Protein AF-A0A4U9HXI6-F1 (afdb_monomer)

Sequence (83 aa):
MEDCRLRGGDPFDEVQLPDAVITLKQGVGRLIRDVDDRGVLVICDNRLVMRPYGATFIASLPPAPRTRDIDRAVRFLAASEAE

InterPro domains:
  IPR006555 ATP-dependent helicase, C-terminal [PF13307] (6-63)
  IPR027417 P-loop containing nucleoside triphosphate hydrolase [G3DSA:3.40.50.300] (1-78)

Secondary structure (DSSP, 8-state):
-HHHHHTT--HIIIIIHHHHHHHHHHHHHTT--STT---------THHHHSTTHHHHHHHSPS----S-HHHHHHHHHTTS--

Mean predicted aligned error: 5.17 Å

Solvent-accessible surface area (backbone atoms only — not comparable to full-atom values): 5331 Å² total; per-residue (Å²): 94,68,68,38,46,78,73,72,49,58,36,55,72,75,42,52,46,55,54,52,44,53,53,50,50,56,55,49,51,72,58,51,80,54,95,86,50,74,82,83,88,83,77,97,52,68,55,52,75,77,36,82,68,18,56,58,50,59,70,67,47,78,96,66,94,83,77,91,56,64,66,61,54,51,54,54,61,56,65,69,78,78,119

Structure (mmCIF, N/CA/C/O backbone):
data_AF-A0A4U9HXI6-F1
#
_entry.id   AF-A0A4U9HXI6-F1
#
loop_
_atom_site.group_PDB
_atom_site.id
_atom_site.type_symbol
_atom_site.label_atom_id
_atom_site.label_alt_id
_atom_site.label_comp_id
_atom_site.label_asym_id
_atom_site.label_entity_id
_atom_site.label_seq_id
_atom_site.pdbx_PDB_ins_code
_atom_site.Cartn_x
_atom_site.Cartn_y
_atom_site.Cartn_z
_atom_site.occupancy
_atom_site.B_iso_or_equiv
_atom_site.auth_seq_id
_atom_site.auth_comp_id
_atom_site.auth_asym_id
_atom_site.auth_atom_id
_atom_site.pdbx_PDB_model_num
ATOM 1 N N . MET A 1 1 ? -7.625 0.432 23.044 1.00 77.81 1 MET A N 1
ATOM 2 C CA . MET A 1 1 ? -8.845 -0.265 22.569 1.00 77.81 1 MET A CA 1
ATOM 3 C C . MET A 1 1 ? -9.979 -0.194 23.581 1.00 77.81 1 MET A C 1
ATOM 5 O O . MET A 1 1 ? -11.050 0.256 23.207 1.00 77.81 1 MET A O 1
ATOM 9 N N . GLU A 1 2 ? -9.768 -0.614 24.831 1.00 81.25 2 GLU A N 1
ATOM 10 C CA . GLU A 1 2 ? -10.811 -0.580 25.873 1.00 81.25 2 GLU A CA 1
ATOM 11 C C . GLU A 1 2 ? -11.285 0.847 26.187 1.00 81.25 2 GLU A C 1
ATOM 13 O O . GLU A 1 2 ? -12.485 1.092 26.201 1.00 81.25 2 GLU A O 1
ATOM 18 N N . ASP A 1 3 ? -10.360 1.810 26.260 1.00 86.69 3 ASP A N 1
ATOM 19 C CA . ASP A 1 3 ? -10.682 3.241 26.406 1.00 86.69 3 ASP A CA 1
ATOM 20 C C . ASP A 1 3 ? -11.565 3.791 25.266 1.00 86.69 3 ASP A C 1
ATOM 22 O O . ASP A 1 3 ? -12.554 4.472 25.512 1.00 86.69 3 ASP A O 1
ATOM 26 N N . CYS A 1 4 ? -11.275 3.426 24.011 1.00 84.88 4 CYS A N 1
ATOM 27 C CA . CYS A 1 4 ? -12.081 3.832 22.851 1.00 84.88 4 CYS A CA 1
ATOM 28 C C . CYS A 1 4 ? -13.514 3.273 22.937 1.00 84.88 4 CYS A C 1
ATOM 30 O O . CYS A 1 4 ? -14.473 4.017 22.739 1.00 84.88 4 CYS A O 1
ATOM 32 N N . ARG A 1 5 ? -13.680 2.004 23.350 1.00 83.38 5 ARG A N 1
ATOM 33 C CA . ARG A 1 5 ? -15.020 1.428 23.581 1.00 83.38 5 ARG A CA 1
ATOM 34 C C . ARG A 1 5 ? -15.765 2.140 24.703 1.00 83.38 5 ARG A C 1
ATOM 36 O O . ARG A 1 5 ? -16.950 2.410 24.558 1.00 83.38 5 ARG A O 1
ATOM 43 N N . LEU A 1 6 ? -15.082 2.450 25.808 1.00 86.62 6 LEU A N 1
ATOM 44 C CA . LEU A 1 6 ? -15.672 3.171 26.944 1.00 86.62 6 LEU A CA 1
ATOM 45 C C . LEU A 1 6 ? -16.150 4.576 26.553 1.00 86.62 6 LEU A C 1
ATOM 47 O O . LEU A 1 6 ? -17.097 5.090 27.141 1.00 86.62 6 LEU A O 1
ATOM 51 N N . ARG A 1 7 ? -15.535 5.175 25.528 1.00 89.50 7 ARG A N 1
ATOM 52 C CA . ARG A 1 7 ? -15.915 6.472 24.951 1.00 89.50 7 ARG A CA 1
ATOM 53 C C . ARG A 1 7 ? -16.948 6.364 23.818 1.00 89.50 7 ARG A C 1
ATOM 55 O O . ARG A 1 7 ? -17.296 7.386 23.235 1.00 89.50 7 ARG A O 1
ATOM 62 N N . GLY A 1 8 ? -17.455 5.160 23.535 1.00 89.12 8 GLY A N 1
ATOM 63 C CA . GLY A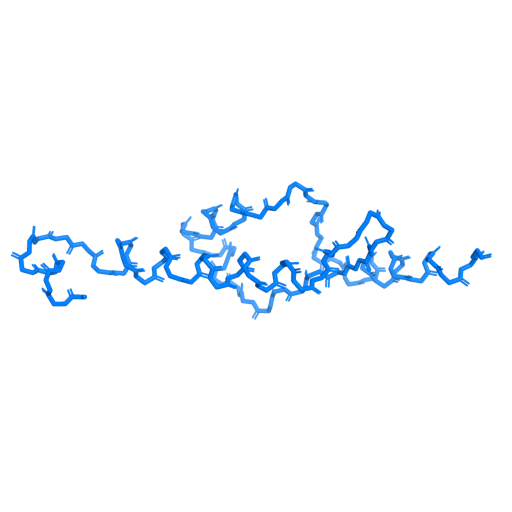 1 8 ? -18.477 4.899 22.515 1.00 89.12 8 GLY A CA 1
ATOM 64 C C . GLY A 1 8 ? -17.965 4.850 21.072 1.00 89.12 8 GLY A C 1
ATOM 65 O O . GLY A 1 8 ? -18.783 4.862 20.156 1.00 89.12 8 GLY A O 1
ATOM 66 N N . GLY A 1 9 ? -16.646 4.813 20.869 1.00 89.31 9 GLY A N 1
ATOM 67 C CA . GLY A 1 9 ? -16.018 4.745 19.549 1.00 89.31 9 GLY A CA 1
ATOM 68 C C . GLY A 1 9 ? -15.881 3.321 19.005 1.00 89.31 9 GLY A C 1
ATOM 69 O O . GLY A 1 9 ? -16.103 2.343 19.729 1.00 89.31 9 GLY A O 1
ATOM 70 N N . ASP A 1 10 ? -15.473 3.204 17.736 1.00 91.19 10 ASP A N 1
ATOM 71 C CA . ASP A 1 10 ? -15.095 1.923 17.121 1.00 91.19 10 ASP A CA 1
ATOM 72 C C . ASP A 1 10 ? -13.567 1.731 17.187 1.00 91.19 10 ASP A C 1
ATOM 74 O O . ASP A 1 10 ? -12.826 2.346 16.417 1.00 91.19 10 ASP A O 1
ATOM 78 N N . PRO A 1 11 ? -13.048 0.840 18.055 1.00 90.69 11 PRO A N 1
ATOM 79 C CA . PRO A 1 11 ? -11.609 0.629 18.190 1.00 90.69 11 PRO A CA 1
ATOM 80 C C . PRO A 1 11 ? -10.937 0.082 16.933 1.00 90.69 11 PRO A C 1
ATOM 82 O O . PRO A 1 11 ? -9.713 0.174 16.824 1.00 90.69 11 PRO A O 1
ATOM 85 N N . PHE A 1 12 ? -11.691 -0.555 16.033 1.00 90.00 12 PHE A N 1
ATOM 86 C CA . PHE A 1 12 ? -11.135 -1.025 14.773 1.00 90.00 12 PHE A CA 1
ATOM 87 C C . PHE A 1 12 ? -10.745 0.172 13.903 1.00 90.00 12 PHE A C 1
ATOM 89 O O . PHE A 1 12 ? -9.576 0.307 13.542 1.00 90.00 12 PHE A O 1
ATOM 96 N N . ASP A 1 13 ? -11.693 1.068 13.639 1.00 87.75 13 ASP A N 1
ATOM 97 C CA . ASP A 1 13 ? -11.478 2.228 12.774 1.00 87.75 13 ASP A CA 1
ATOM 98 C C . ASP A 1 13 ? -10.628 3.316 13.446 1.00 87.75 13 ASP A C 1
ATOM 100 O O . ASP A 1 13 ? -9.807 3.951 12.785 1.00 87.75 13 ASP A O 1
ATOM 104 N N . GLU A 1 14 ? -10.770 3.515 14.759 1.00 89.50 14 GLU A N 1
ATOM 105 C CA . GLU A 1 14 ? -10.098 4.605 15.480 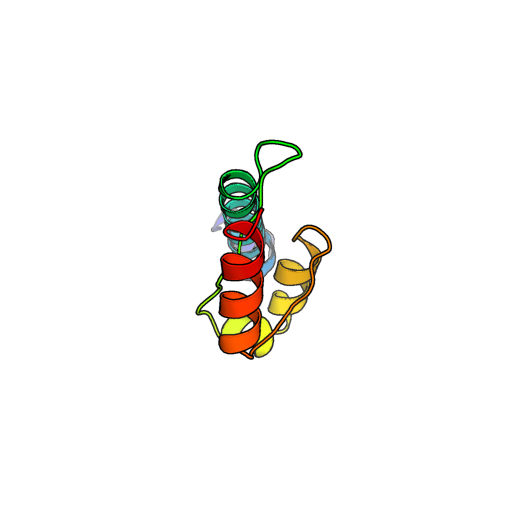1.00 89.50 14 GLU A CA 1
ATOM 106 C C . GLU A 1 14 ? -8.697 4.252 15.993 1.00 89.50 14 GLU A C 1
ATOM 108 O O . GLU A 1 14 ? -7.920 5.152 16.309 1.00 89.50 14 GLU A O 1
ATOM 113 N N . VAL A 1 15 ? -8.355 2.962 16.099 1.00 90.88 15 VAL A N 1
ATOM 114 C CA . VAL A 1 15 ? -7.055 2.529 16.643 1.00 90.88 15 VAL A CA 1
ATOM 115 C C . VAL A 1 15 ? -6.362 1.539 15.716 1.00 90.88 15 VAL A C 1
ATOM 117 O O . VAL A 1 15 ? -5.285 1.830 15.199 1.00 90.88 15 VAL A O 1
ATOM 120 N N . GLN A 1 16 ? -6.976 0.381 15.456 1.00 91.88 16 GLN A N 1
ATOM 121 C CA . GLN A 1 16 ? -6.300 -0.695 14.718 1.00 91.88 16 GLN A CA 1
ATOM 122 C C . GLN A 1 16 ? -5.974 -0.306 13.274 1.00 91.88 16 GLN A C 1
ATOM 124 O O . GLN A 1 16 ? -4.898 -0.631 12.767 1.00 91.88 16 GLN A O 1
ATOM 129 N N . LEU A 1 17 ? -6.900 0.378 12.604 1.00 92.19 17 LEU A N 1
ATOM 130 C CA . LEU A 1 17 ? -6.724 0.809 11.228 1.0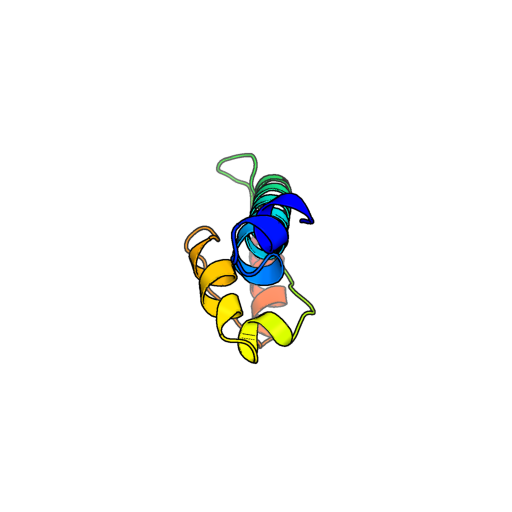0 92.19 17 LEU A CA 1
ATOM 131 C C . LEU A 1 17 ? -5.587 1.847 11.102 1.00 92.19 17 LEU A C 1
ATOM 133 O O . LEU A 1 17 ? -4.684 1.610 10.293 1.00 92.19 17 LEU A O 1
ATOM 137 N N . PRO A 1 18 ? -5.548 2.936 11.900 1.00 92.50 18 PRO A N 1
ATOM 138 C CA . PRO A 1 18 ? -4.402 3.842 11.960 1.00 92.50 18 PRO A CA 1
ATOM 139 C C . PRO A 1 18 ? -3.065 3.143 12.224 1.00 92.50 18 PRO A C 1
ATOM 141 O O . PRO A 1 18 ? -2.101 3.395 11.498 1.00 92.50 18 PRO A O 1
ATOM 144 N N . ASP A 1 19 ? -3.005 2.230 13.197 1.00 95.19 19 ASP A N 1
ATOM 145 C CA . ASP A 1 19 ? -1.774 1.508 13.543 1.00 95.19 19 ASP A CA 1
ATOM 146 C C . ASP A 1 19 ? -1.263 0.661 12.366 1.00 95.19 19 ASP A C 1
ATOM 148 O O . ASP A 1 19 ? -0.066 0.649 12.045 1.00 95.19 19 ASP A O 1
ATOM 152 N N . ALA A 1 20 ? -2.173 -0.013 11.660 1.00 93.88 20 ALA A N 1
ATOM 153 C CA . ALA A 1 20 ? -1.834 -0.802 10.484 1.00 93.88 20 ALA A CA 1
ATOM 154 C C . ALA A 1 20 ? -1.379 0.081 9.306 1.00 93.88 20 ALA A C 1
ATOM 156 O O . ALA A 1 20 ? -0.436 -0.276 8.594 1.00 93.88 20 ALA A O 1
ATOM 157 N N . VAL A 1 21 ? -1.990 1.256 9.121 1.00 93.88 21 VAL A N 1
ATOM 158 C CA . VAL A 1 21 ? -1.567 2.247 8.118 1.00 93.88 21 VAL A CA 1
ATOM 159 C C . VAL A 1 21 ? -0.160 2.772 8.418 1.00 93.88 21 VAL A C 1
ATOM 161 O O . VAL A 1 21 ? 0.674 2.834 7.513 1.00 93.88 21 VAL A O 1
ATOM 164 N N . ILE A 1 22 ? 0.137 3.116 9.675 1.00 94.56 22 ILE A N 1
ATOM 165 C CA . ILE A 1 22 ? 1.480 3.544 10.098 1.00 94.56 22 ILE A CA 1
ATOM 166 C C . ILE A 1 22 ? 2.494 2.440 9.804 1.00 94.56 22 ILE A C 1
ATOM 168 O O . ILE A 1 22 ? 3.527 2.699 9.186 1.00 94.56 22 ILE A O 1
ATOM 172 N N . THR A 1 23 ? 2.177 1.202 10.180 1.00 94.06 23 THR A N 1
ATOM 173 C CA . THR A 1 23 ? 3.034 0.041 9.913 1.00 94.06 23 THR A CA 1
ATOM 174 C C . THR A 1 23 ? 3.322 -0.119 8.417 1.00 94.06 23 THR A C 1
ATOM 176 O O . THR A 1 23 ? 4.478 -0.307 8.033 1.00 94.06 23 THR A O 1
ATOM 179 N N . LEU A 1 24 ? 2.308 0.024 7.554 1.00 92.50 24 LEU A N 1
ATOM 180 C CA . LEU A 1 24 ? 2.494 -0.049 6.103 1.00 92.50 24 LEU A CA 1
ATOM 181 C C . LEU A 1 24 ? 3.421 1.062 5.593 1.00 92.50 24 LEU A C 1
ATOM 183 O O . LEU A 1 24 ? 4.344 0.775 4.832 1.00 92.50 24 LEU A O 1
ATOM 187 N N . LYS A 1 25 ? 3.228 2.309 6.039 1.00 92.06 25 LYS A N 1
ATOM 188 C CA . LYS A 1 25 ? 4.102 3.436 5.668 1.00 92.06 25 LYS A CA 1
ATOM 189 C C . LYS A 1 25 ? 5.558 3.187 6.053 1.00 92.06 25 LYS A C 1
ATOM 191 O O . LYS A 1 25 ? 6.452 3.454 5.257 1.00 92.06 25 LYS A O 1
ATOM 196 N N . GLN A 1 26 ? 5.797 2.639 7.243 1.00 92.44 26 GLN A N 1
ATOM 197 C CA . GLN A 1 26 ? 7.148 2.278 7.679 1.00 92.44 26 GLN A CA 1
ATOM 198 C C . GLN A 1 26 ? 7.749 1.165 6.810 1.00 92.44 26 GLN A C 1
ATOM 200 O O . GLN A 1 26 ? 8.934 1.207 6.491 1.00 92.44 26 GLN A O 1
ATOM 205 N N . GLY A 1 27 ? 6.937 0.198 6.370 1.00 91.94 27 GLY A N 1
ATOM 206 C CA . GLY A 1 27 ? 7.352 -0.812 5.395 1.00 91.94 27 GLY A CA 1
ATOM 207 C C . GLY A 1 27 ? 7.759 -0.206 4.048 1.00 91.94 27 GLY A C 1
ATOM 208 O O . GLY A 1 27 ? 8.802 -0.562 3.509 1.00 91.94 27 GLY A O 1
ATOM 209 N N . VAL A 1 28 ? 6.987 0.758 3.540 1.00 91.75 28 VAL A N 1
ATOM 210 C CA . VAL A 1 28 ? 7.298 1.486 2.294 1.00 91.75 28 VAL A CA 1
ATOM 211 C C . VAL A 1 28 ? 8.605 2.262 2.411 1.00 91.75 28 VAL A C 1
ATOM 213 O O . VAL A 1 28 ? 9.417 2.218 1.494 1.00 91.75 28 VAL A O 1
ATOM 216 N N . GLY A 1 29 ? 8.854 2.912 3.550 1.00 90.56 29 GLY A N 1
ATOM 217 C CA . GLY A 1 29 ? 10.113 3.622 3.800 1.00 90.56 29 GLY A CA 1
ATOM 218 C C . GLY A 1 29 ? 11.351 2.718 3.788 1.00 90.56 29 GLY A C 1
ATOM 219 O O . GLY A 1 29 ? 12.468 3.205 3.666 1.00 90.56 29 GLY A O 1
ATOM 220 N N . ARG A 1 30 ? 11.190 1.390 3.878 1.00 92.00 30 ARG A N 1
ATOM 221 C CA . ARG A 1 30 ? 12.308 0.451 3.691 1.00 92.00 30 ARG A CA 1
ATOM 222 C C . ARG A 1 30 ? 12.642 0.192 2.224 1.00 92.00 30 ARG A C 1
ATOM 224 O O . ARG A 1 30 ? 13.759 -0.271 1.983 1.00 92.00 30 ARG A O 1
ATOM 231 N N . LEU A 1 31 ? 11.694 0.443 1.315 1.00 92.31 31 LEU A N 1
ATOM 232 C CA . LEU A 1 31 ? 11.807 0.238 -0.132 1.00 92.31 31 LEU A CA 1
ATOM 233 C C . LEU A 1 31 ? 12.478 1.420 -0.835 1.00 92.31 31 LEU A C 1
ATOM 235 O O . LEU A 1 31 ? 13.261 1.190 -1.743 1.00 92.31 31 LEU A O 1
ATOM 239 N N . ILE A 1 32 ? 12.149 2.650 -0.426 1.00 88.81 32 ILE A N 1
ATOM 240 C CA . ILE A 1 32 ? 12.687 3.888 -1.003 1.00 88.81 32 ILE A CA 1
ATOM 241 C C . ILE A 1 32 ? 13.359 4.683 0.120 1.00 88.81 32 ILE A C 1
ATOM 243 O O . ILE A 1 32 ? 12.666 5.235 0.978 1.00 88.81 32 ILE A O 1
ATOM 247 N N . ARG A 1 33 ? 14.692 4.696 0.138 1.00 88.81 33 ARG A N 1
ATOM 248 C CA . ARG A 1 33 ? 15.544 5.387 1.119 1.00 88.81 33 ARG A CA 1
ATOM 249 C C . ARG A 1 33 ? 16.360 6.504 0.479 1.00 88.81 33 ARG A C 1
ATOM 251 O O . ARG A 1 33 ? 16.522 7.537 1.119 1.00 88.81 33 ARG A O 1
ATOM 258 N N . ASP A 1 34 ? 16.791 6.313 -0.765 1.00 88.94 34 ASP A N 1
ATOM 259 C CA . ASP A 1 34 ? 17.548 7.284 -1.558 1.00 88.94 34 ASP A CA 1
ATOM 260 C C . ASP A 1 34 ? 16.848 7.627 -2.886 1.00 88.94 34 ASP A C 1
ATOM 262 O O . ASP A 1 34 ? 15.859 7.005 -3.275 1.00 88.94 34 ASP A O 1
ATOM 266 N N . VAL A 1 35 ? 17.332 8.662 -3.582 1.00 87.25 35 VAL A N 1
ATOM 267 C CA . VAL A 1 35 ? 16.707 9.182 -4.819 1.00 87.25 35 VAL A CA 1
ATOM 268 C C . VAL A 1 35 ? 16.775 8.213 -5.999 1.00 87.25 35 VAL A C 1
ATOM 270 O O . VAL A 1 35 ? 15.919 8.273 -6.880 1.00 87.25 35 VAL A O 1
ATOM 273 N N . ASP A 1 36 ? 17.757 7.316 -5.982 1.00 87.75 36 ASP A N 1
ATOM 274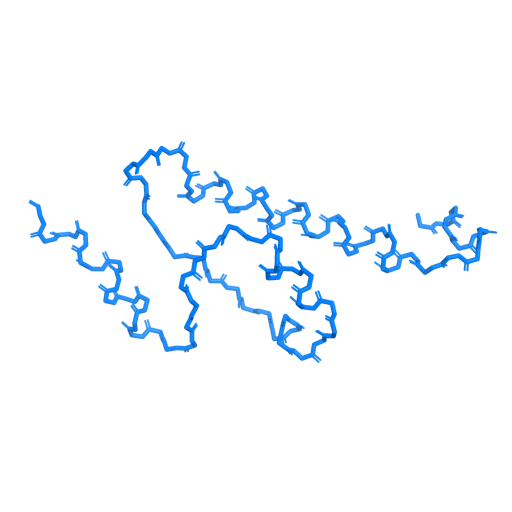 C CA . ASP A 1 36 ? 17.972 6.307 -7.019 1.00 87.75 36 ASP A CA 1
ATOM 275 C C . ASP A 1 36 ? 17.317 4.962 -6.658 1.00 87.75 36 ASP A C 1
ATOM 277 O O . ASP A 1 36 ? 17.339 4.020 -7.453 1.00 87.75 36 ASP A O 1
ATOM 281 N N . ASP A 1 37 ? 16.699 4.857 -5.472 1.00 89.44 37 ASP A N 1
ATOM 282 C CA . ASP A 1 37 ? 16.038 3.626 -5.057 1.00 89.44 37 ASP A CA 1
ATOM 283 C C . ASP A 1 37 ? 14.802 3.351 -5.906 1.00 89.44 37 ASP A C 1
ATOM 285 O O . ASP A 1 37 ? 13.935 4.196 -6.156 1.00 89.44 37 ASP A O 1
ATOM 289 N N . ARG A 1 38 ? 14.681 2.085 -6.291 1.00 89.69 38 ARG A N 1
ATOM 290 C CA . ARG A 1 38 ? 13.587 1.597 -7.111 1.00 89.69 38 ARG A CA 1
ATOM 291 C C . ARG A 1 38 ? 13.151 0.229 -6.632 1.00 89.69 38 ARG A C 1
ATOM 293 O O . ARG A 1 38 ? 13.964 -0.639 -6.334 1.00 89.69 38 ARG A O 1
ATOM 300 N N . GLY A 1 39 ? 11.845 -0.007 -6.626 1.00 91.81 39 GLY A N 1
ATOM 301 C CA . GLY A 1 39 ? 11.336 -1.328 -6.296 1.00 91.81 39 GLY A CA 1
ATOM 302 C C . GLY A 1 39 ? 9.830 -1.458 -6.426 1.00 91.81 39 GLY A C 1
ATOM 303 O O . GLY A 1 39 ? 9.137 -0.549 -6.884 1.00 91.81 39 GLY A O 1
ATOM 304 N N . VAL A 1 40 ? 9.327 -2.628 -6.041 1.00 94.62 40 VAL A N 1
ATOM 305 C CA . VAL A 1 40 ? 7.910 -2.982 -6.127 1.00 94.62 40 VAL A CA 1
ATOM 306 C C . VAL A 1 40 ? 7.400 -3.351 -4.740 1.00 94.62 40 VAL A C 1
ATOM 308 O O . VAL A 1 40 ? 7.926 -4.254 -4.095 1.00 94.62 40 VAL A O 1
ATOM 311 N N . LEU A 1 41 ? 6.330 -2.684 -4.305 1.00 93.19 41 LEU A N 1
ATOM 312 C CA . LEU A 1 41 ? 5.568 -3.074 -3.123 1.00 93.19 41 LEU A CA 1
ATOM 313 C C . LEU A 1 41 ? 4.462 -4.054 -3.527 1.00 93.19 41 LEU A C 1
ATOM 315 O O . LEU A 1 41 ? 3.529 -3.685 -4.242 1.00 93.19 41 LEU A O 1
ATOM 319 N N . VAL A 1 42 ? 4.537 -5.288 -3.031 1.00 93.81 42 VAL A N 1
ATOM 320 C CA . VAL A 1 42 ? 3.504 -6.308 -3.246 1.00 93.81 42 VAL A CA 1
ATOM 321 C C . VAL A 1 42 ? 2.678 -6.459 -1.975 1.00 93.81 42 VAL A C 1
ATOM 323 O O . VAL A 1 42 ? 3.221 -6.765 -0.917 1.00 93.81 42 VAL A O 1
ATOM 326 N N . ILE A 1 43 ? 1.360 -6.267 -2.076 1.00 91.88 43 ILE A N 1
ATOM 327 C CA . ILE A 1 43 ? 0.443 -6.485 -0.954 1.00 91.88 43 ILE A CA 1
ATOM 328 C C . ILE A 1 43 ? -0.493 -7.649 -1.274 1.00 91.88 43 ILE A C 1
ATOM 330 O O . ILE A 1 43 ? -1.404 -7.527 -2.091 1.00 91.88 43 ILE A O 1
ATOM 334 N N . CYS A 1 44 ? -0.283 -8.773 -0.592 1.00 92.44 44 CYS A N 1
ATOM 335 C CA . CYS A 1 44 ? -1.055 -10.006 -0.760 1.00 92.44 44 CYS A CA 1
ATOM 336 C C . CYS A 1 44 ? -2.305 -10.042 0.137 1.00 92.44 44 CYS A C 1
ATOM 338 O O . CYS A 1 44 ? -2.612 -11.066 0.742 1.00 92.44 44 CYS A O 1
ATOM 340 N N . ASP A 1 45 ? -3.017 -8.920 0.247 1.00 91.06 45 ASP A N 1
ATOM 341 C CA . ASP A 1 45 ? -4.210 -8.807 1.085 1.00 91.06 45 ASP A CA 1
ATOM 342 C C . ASP A 1 45 ? -5.399 -8.278 0.279 1.00 91.06 45 ASP A C 1
ATOM 344 O O . ASP A 1 45 ? -5.490 -7.094 -0.053 1.00 91.06 45 ASP A O 1
ATOM 348 N N . ASN A 1 46 ? -6.351 -9.167 -0.015 1.00 90.69 46 ASN A N 1
ATOM 349 C CA . ASN A 1 46 ? -7.544 -8.819 -0.784 1.00 90.69 46 ASN A CA 1
ATOM 350 C C . ASN A 1 46 ? -8.458 -7.823 -0.042 1.00 90.69 46 ASN A C 1
ATOM 352 O O . ASN A 1 46 ? -9.296 -7.168 -0.666 1.00 90.69 46 ASN A O 1
ATOM 356 N N . ARG A 1 47 ? -8.300 -7.656 1.282 1.00 92.38 47 ARG A N 1
ATOM 357 C CA . ARG A 1 47 ? -9.081 -6.688 2.068 1.00 92.38 47 ARG A CA 1
ATOM 358 C C . ARG A 1 47 ? -8.843 -5.256 1.608 1.00 92.38 47 ARG A C 1
ATOM 360 O O . ARG A 1 47 ? -9.776 -4.464 1.667 1.00 92.38 47 ARG A O 1
ATOM 367 N N . LEU A 1 48 ? -7.667 -4.944 1.062 1.00 89.50 48 LEU A N 1
ATOM 368 C CA . LEU A 1 48 ? -7.380 -3.624 0.493 1.00 89.50 48 LEU A CA 1
ATOM 369 C C . LEU A 1 48 ? -8.257 -3.255 -0.707 1.00 89.50 48 LEU A C 1
ATOM 371 O O . LEU A 1 48 ? -8.387 -2.077 -1.028 1.00 89.50 48 LEU A O 1
ATOM 375 N N . VAL A 1 49 ? -8.834 -4.248 -1.381 1.00 89.06 49 VAL A N 1
ATOM 376 C CA . VAL A 1 49 ? -9.743 -4.038 -2.513 1.00 89.06 49 VAL A CA 1
ATOM 377 C C . VAL A 1 49 ? -11.196 -4.201 -2.075 1.00 89.06 49 VAL A C 1
ATOM 379 O O . VAL A 1 49 ? -12.059 -3.449 -2.509 1.00 89.06 49 VAL A O 1
ATOM 382 N N . MET A 1 50 ? -11.467 -5.185 -1.216 1.00 92.44 50 MET A N 1
ATOM 383 C CA . MET A 1 50 ? -12.832 -5.596 -0.878 1.00 92.44 50 MET A CA 1
ATOM 384 C C . MET A 1 50 ? -13.464 -4.800 0.267 1.00 92.44 50 MET A C 1
ATOM 386 O O . MET A 1 50 ? -14.681 -4.850 0.434 1.00 92.44 50 MET A O 1
ATOM 390 N N . ARG A 1 51 ? -12.668 -4.129 1.110 1.00 94.19 51 ARG A N 1
ATOM 391 C CA . ARG A 1 51 ? -13.166 -3.422 2.298 1.00 94.19 51 ARG A CA 1
ATOM 392 C C . ARG A 1 51 ? -13.096 -1.904 2.111 1.00 94.19 51 ARG A C 1
ATOM 394 O O . ARG A 1 51 ? -12.130 -1.426 1.518 1.00 94.19 51 ARG A O 1
ATOM 401 N N . PRO A 1 52 ? -14.051 -1.135 2.673 1.00 89.69 52 PRO A N 1
ATOM 402 C CA . PRO A 1 52 ? -14.076 0.326 2.540 1.00 89.69 52 PRO A CA 1
ATOM 403 C C . PRO A 1 52 ? -12.779 1.006 2.995 1.00 89.69 52 PRO A C 1
ATOM 405 O O . PRO A 1 52 ? -12.264 1.889 2.313 1.00 89.69 52 PRO A O 1
ATOM 408 N N . TYR A 1 53 ? -12.191 0.531 4.097 1.00 90.31 53 TYR A N 1
ATOM 409 C CA . TYR A 1 53 ? -10.941 1.068 4.640 1.00 90.31 53 TYR A CA 1
ATOM 410 C C . TYR A 1 53 ? -9.715 0.839 3.743 1.00 90.31 53 TYR A C 1
ATOM 412 O O . TYR A 1 53 ? -8.668 1.452 3.956 1.00 90.31 53 TYR A O 1
ATOM 420 N N . GLY A 1 54 ? -9.811 -0.027 2.728 1.00 91.81 54 GLY A N 1
ATOM 421 C CA . GLY A 1 54 ? -8.735 -0.244 1.76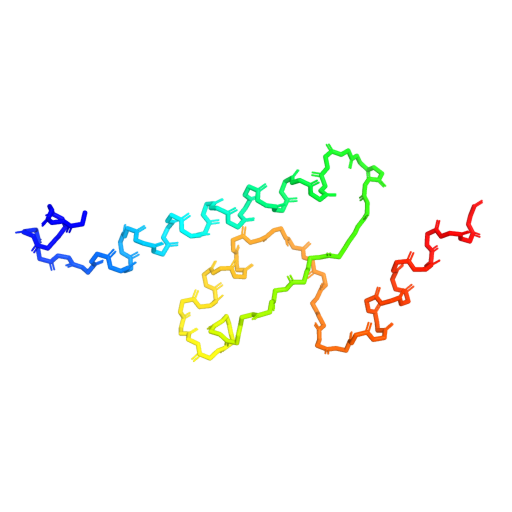5 1.00 91.81 54 GLY A CA 1
ATOM 422 C C . GLY A 1 54 ? -8.357 1.036 1.016 1.00 91.81 54 GLY A C 1
ATOM 423 O O . GLY A 1 54 ? -7.177 1.274 0.761 1.00 91.81 54 GLY A O 1
ATOM 424 N N . ALA A 1 55 ? -9.333 1.915 0.755 1.00 90.62 55 ALA A N 1
ATOM 425 C CA . ALA A 1 55 ? -9.083 3.226 0.163 1.00 90.62 55 ALA A CA 1
ATOM 426 C C . ALA A 1 55 ? -8.156 4.084 1.040 1.00 90.62 55 ALA A C 1
ATOM 428 O O . ALA A 1 55 ? -7.221 4.688 0.518 1.00 90.62 55 ALA A O 1
ATOM 429 N N . THR A 1 56 ? -8.353 4.071 2.363 1.00 91.38 56 THR A N 1
ATOM 430 C CA . THR A 1 56 ? -7.504 4.781 3.332 1.00 91.38 56 THR A CA 1
ATOM 431 C C . THR A 1 56 ? -6.063 4.288 3.278 1.00 91.38 56 THR A C 1
ATOM 433 O O . THR A 1 56 ? -5.140 5.097 3.225 1.00 91.38 56 THR A O 1
ATOM 436 N N . PHE A 1 57 ? -5.849 2.971 3.216 1.00 92.12 57 PHE A N 1
ATOM 437 C CA . PHE A 1 57 ? -4.508 2.404 3.062 1.00 92.12 57 PHE A CA 1
ATOM 438 C C . PHE A 1 57 ? -3.832 2.866 1.774 1.00 92.12 57 PHE A C 1
ATOM 440 O O . PHE A 1 57 ? -2.697 3.330 1.820 1.00 92.12 57 PHE A O 1
ATOM 447 N N . ILE A 1 58 ? -4.519 2.773 0.634 1.00 90.56 58 ILE A N 1
ATOM 448 C CA . ILE A 1 58 ? -3.948 3.176 -0.655 1.00 90.56 58 ILE A CA 1
ATOM 449 C C . ILE A 1 58 ? -3.654 4.677 -0.688 1.00 90.56 58 ILE A C 1
ATOM 451 O O . ILE A 1 58 ? -2.583 5.067 -1.138 1.00 90.56 58 ILE A O 1
ATOM 455 N N . ALA A 1 59 ? -4.564 5.511 -0.180 1.00 90.81 59 ALA A N 1
ATOM 456 C CA . ALA A 1 59 ? -4.374 6.958 -0.098 1.00 90.81 59 ALA A CA 1
ATOM 457 C C . ALA A 1 59 ? -3.225 7.357 0.843 1.00 90.81 59 ALA A C 1
ATOM 459 O O . ALA A 1 59 ? -2.681 8.451 0.735 1.00 90.81 59 ALA A O 1
ATOM 460 N N . SER A 1 60 ? -2.854 6.475 1.772 1.00 91.00 60 SER A N 1
ATOM 461 C CA . SER A 1 60 ? -1.746 6.694 2.696 1.00 91.00 60 SER A CA 1
ATOM 462 C C . SER A 1 60 ? -0.366 6.442 2.072 1.00 91.00 60 SER A C 1
ATOM 464 O O . SER A 1 60 ? 0.641 6.876 2.634 1.00 91.00 60 SER A O 1
ATOM 466 N N . LEU A 1 61 ? -0.309 5.737 0.939 1.00 90.56 61 LEU A N 1
ATOM 467 C CA . LEU A 1 61 ? 0.928 5.431 0.228 1.00 90.56 61 LEU A CA 1
ATOM 468 C C . LEU A 1 61 ? 1.367 6.621 -0.640 1.00 90.56 61 LEU A C 1
ATOM 470 O O . LEU A 1 61 ? 0.517 7.375 -1.119 1.00 90.56 61 LEU A O 1
ATOM 474 N N . PRO A 1 62 ? 2.677 6.779 -0.904 1.00 88.38 62 PRO A N 1
ATOM 475 C CA . PRO A 1 62 ? 3.152 7.712 -1.917 1.00 88.38 62 PRO A CA 1
ATOM 476 C C . PRO A 1 62 ? 2.486 7.451 -3.280 1.00 88.38 62 PRO A C 1
ATOM 478 O O . PRO A 1 62 ? 2.199 6.291 -3.602 1.00 88.38 62 PRO A O 1
ATOM 481 N N . PRO A 1 63 ? 2.258 8.490 -4.105 1.00 88.62 63 PRO A N 1
ATOM 482 C CA . PRO A 1 63 ? 1.719 8.312 -5.447 1.00 88.62 63 PRO A CA 1
ATOM 483 C C . PRO A 1 63 ? 2.607 7.367 -6.263 1.00 88.62 63 PRO A C 1
ATOM 485 O O . PRO A 1 63 ? 3.768 7.665 -6.527 1.00 88.62 63 PRO A O 1
ATOM 488 N N . ALA A 1 64 ? 2.054 6.225 -6.667 1.00 90.12 64 ALA A N 1
ATOM 489 C CA . ALA A 1 64 ? 2.769 5.220 -7.440 1.00 90.12 64 ALA A CA 1
ATOM 490 C C . ALA A 1 64 ? 1.824 4.510 -8.422 1.00 90.12 64 ALA A C 1
ATOM 492 O O . ALA A 1 64 ? 0.637 4.327 -8.119 1.00 90.12 64 ALA A O 1
ATOM 493 N N . PRO A 1 65 ? 2.324 4.065 -9.590 1.00 92.81 65 PRO A N 1
ATOM 494 C CA . PRO A 1 65 ? 1.567 3.189 -10.472 1.00 92.81 65 PRO A CA 1
ATOM 495 C C . PRO A 1 65 ? 1.160 1.901 -9.748 1.00 92.81 65 PRO A C 1
ATOM 497 O O . PRO A 1 65 ? 1.953 1.291 -9.035 1.00 92.81 65 PRO A O 1
ATOM 500 N N . ARG A 1 66 ? -0.078 1.457 -9.967 1.00 92.19 66 ARG A N 1
ATOM 501 C CA . ARG A 1 66 ? -0.624 0.226 -9.383 1.00 92.19 66 ARG A CA 1
ATOM 502 C C . ARG A 1 66 ? -1.022 -0.739 -10.487 1.00 92.19 66 ARG A C 1
ATOM 504 O O . ARG A 1 66 ? -1.549 -0.328 -11.518 1.00 92.19 66 ARG A O 1
ATOM 511 N N . THR A 1 67 ? -0.798 -2.027 -10.261 1.00 94.25 67 THR A N 1
ATOM 512 C CA . THR A 1 67 ? -1.133 -3.086 -11.216 1.00 94.25 67 THR A CA 1
ATOM 513 C C . THR A 1 67 ? -1.533 -4.362 -10.484 1.00 94.25 67 THR A C 1
ATOM 515 O O . THR A 1 67 ? -1.079 -4.606 -9.369 1.00 94.25 67 THR A O 1
ATOM 518 N N . ARG A 1 68 ? -2.400 -5.167 -11.109 1.00 92.81 68 ARG A N 1
ATOM 519 C CA . ARG A 1 68 ? -2.669 -6.565 -10.715 1.00 92.81 68 ARG A CA 1
ATOM 520 C C . ARG A 1 68 ? -1.972 -7.566 -11.643 1.00 92.81 68 ARG A C 1
ATOM 522 O O . ARG A 1 68 ? -2.008 -8.758 -11.378 1.00 92.81 68 ARG A O 1
ATOM 529 N N . ASP A 1 69 ? -1.368 -7.071 -12.721 1.00 95.75 69 ASP A N 1
ATOM 530 C CA . ASP A 1 69 ? -0.537 -7.840 -13.643 1.00 95.75 69 ASP A CA 1
ATOM 531 C C . ASP A 1 69 ? 0.881 -7.959 -13.066 1.00 95.75 69 ASP A C 1
ATOM 5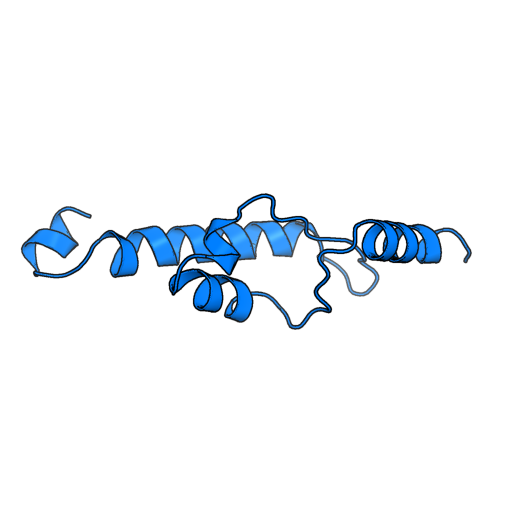33 O O . ASP A 1 69 ? 1.572 -6.945 -12.902 1.00 95.75 69 ASP A O 1
ATOM 537 N N . ILE A 1 70 ? 1.281 -9.194 -12.754 1.00 94.88 70 ILE A N 1
ATOM 538 C CA . ILE A 1 70 ? 2.605 -9.530 -12.227 1.00 94.88 70 ILE A CA 1
ATOM 539 C C . ILE A 1 70 ? 3.703 -9.305 -13.266 1.00 94.88 70 ILE A C 1
ATOM 541 O O . ILE A 1 70 ? 4.780 -8.825 -12.913 1.00 94.88 70 ILE A O 1
ATOM 545 N N . ASP A 1 71 ? 3.424 -9.532 -14.550 1.00 96.38 71 ASP A N 1
ATOM 546 C CA . ASP A 1 71 ? 4.420 -9.385 -15.608 1.00 96.38 71 ASP A CA 1
ATOM 547 C C . ASP A 1 71 ? 4.826 -7.920 -15.756 1.00 96.38 71 ASP A C 1
ATOM 549 O O . ASP A 1 71 ? 5.980 -7.604 -16.045 1.00 96.38 71 ASP A O 1
ATOM 553 N N . ARG A 1 72 ? 3.902 -6.987 -15.497 1.00 95.81 72 ARG A N 1
ATOM 554 C CA . ARG A 1 72 ? 4.221 -5.555 -15.445 1.00 95.81 72 ARG A CA 1
ATOM 555 C C . ARG A 1 72 ? 5.184 -5.215 -14.309 1.00 95.81 72 ARG A C 1
ATOM 557 O O . ARG A 1 72 ? 6.054 -4.371 -14.511 1.00 95.81 72 ARG A O 1
ATOM 564 N N . ALA A 1 73 ? 5.042 -5.846 -13.145 1.00 94.69 73 ALA A N 1
ATOM 565 C CA . ALA A 1 73 ? 5.963 -5.654 -12.026 1.00 94.69 73 ALA A CA 1
ATOM 566 C C . ALA A 1 73 ? 7.347 -6.256 -12.322 1.00 94.69 73 ALA A C 1
ATOM 568 O O . ALA A 1 73 ? 8.358 -5.607 -12.063 1.00 94.69 73 ALA A O 1
ATOM 569 N N . VAL A 1 74 ? 7.395 -7.444 -12.933 1.00 95.25 74 VAL A N 1
ATOM 570 C CA . VAL A 1 74 ? 8.650 -8.084 -13.363 1.00 95.25 74 VAL A CA 1
ATOM 571 C C . VAL A 1 74 ? 9.364 -7.234 -14.414 1.00 95.25 74 VAL A C 1
ATOM 573 O O . VAL A 1 74 ? 10.540 -6.926 -14.248 1.00 95.25 74 VAL A O 1
ATOM 576 N N . ARG A 1 75 ? 8.649 -6.771 -15.451 1.00 95.62 75 ARG A N 1
ATOM 577 C CA . ARG A 1 75 ? 9.201 -5.860 -16.470 1.00 95.62 75 ARG A CA 1
ATOM 578 C C . ARG A 1 75 ? 9.715 -4.561 -15.869 1.00 95.62 75 ARG A C 1
ATOM 580 O O . ARG A 1 75 ? 10.735 -4.057 -16.321 1.00 95.62 75 ARG A O 1
ATOM 587 N N . PHE A 1 76 ? 9.011 -4.013 -14.873 1.00 93.38 76 PHE A N 1
ATOM 588 C CA . PHE A 1 76 ? 9.505 -2.859 -14.135 1.00 93.38 76 PHE A CA 1
ATOM 589 C C . PHE A 1 76 ? 10.864 -3.211 -13.534 1.00 93.38 76 PHE A C 1
ATOM 591 O O . PHE A 1 76 ? 11.847 -2.620 -13.958 1.00 93.38 76 PHE A O 1
ATOM 598 N N . LEU A 1 77 ? 10.962 -4.208 -12.656 1.00 92.62 77 LEU A N 1
ATOM 599 C CA . LEU A 1 77 ? 12.228 -4.562 -12.001 1.00 92.62 77 LEU A CA 1
ATOM 600 C C . LEU A 1 77 ? 13.369 -4.824 -13.002 1.00 92.62 77 LEU A C 1
ATOM 602 O O . LEU A 1 77 ? 14.413 -4.193 -12.880 1.00 92.62 77 LEU A O 1
ATOM 606 N N . ALA A 1 78 ? 13.127 -5.616 -14.050 1.00 93.31 78 ALA A N 1
ATOM 607 C CA . ALA A 1 78 ? 14.132 -5.962 -15.060 1.00 93.31 78 ALA A CA 1
ATOM 608 C C . ALA A 1 78 ? 14.667 -4.761 -15.866 1.00 93.31 78 ALA A C 1
ATOM 610 O O . ALA A 1 78 ? 15.816 -4.772 -16.292 1.00 93.31 78 ALA A O 1
ATOM 611 N N . ALA A 1 79 ? 13.873 -3.702 -16.061 1.00 84.81 79 ALA A N 1
ATOM 612 C CA . ALA A 1 79 ? 14.310 -2.520 -16.814 1.00 84.81 79 ALA A CA 1
ATOM 613 C C . ALA A 1 79 ? 15.478 -1.755 -16.157 1.00 84.81 79 ALA A C 1
ATOM 615 O O . ALA A 1 79 ? 16.077 -0.913 -16.809 1.00 84.81 79 ALA A O 1
ATOM 616 N N . SER A 1 80 ? 15.781 -2.029 -14.884 1.00 68.12 80 SER A N 1
ATOM 617 C CA . SER A 1 80 ? 16.890 -1.414 -14.142 1.00 68.12 80 SER A CA 1
ATOM 618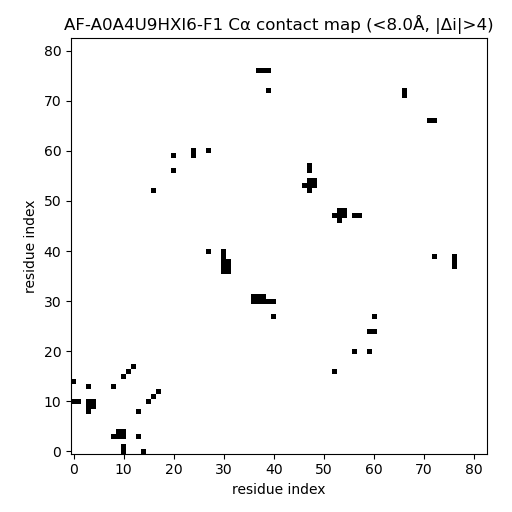 C C . SER A 1 80 ? 18.214 -2.166 -14.281 1.00 68.12 80 SER 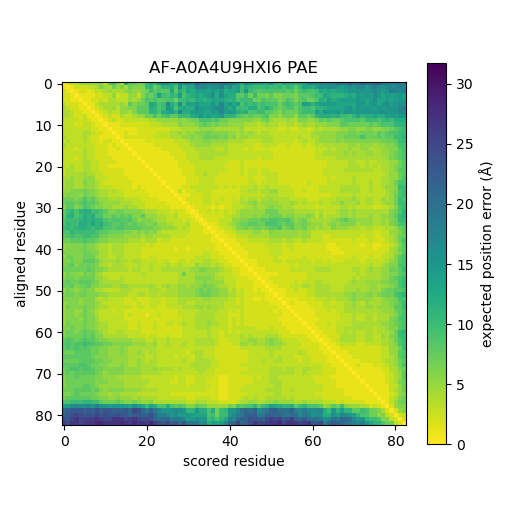A C 1
ATOM 620 O O . SER A 1 80 ? 19.237 -1.632 -13.877 1.00 68.12 80 SER A O 1
ATOM 622 N N . GLU A 1 81 ? 18.208 -3.398 -14.793 1.00 60.28 81 GLU A N 1
ATOM 623 C CA . GLU A 1 81 ? 19.428 -4.205 -14.968 1.00 60.28 81 GLU A CA 1
ATOM 624 C C . GLU A 1 81 ? 20.081 -3.985 -16.344 1.00 60.28 81 GLU A C 1
ATOM 626 O O . GLU A 1 81 ? 21.123 -4.563 -16.639 1.00 60.28 81 GLU A O 1
ATOM 631 N N . ALA A 1 82 ? 19.443 -3.190 -17.208 1.00 55.06 82 ALA A N 1
ATOM 632 C CA . ALA A 1 82 ? 19.830 -2.988 -18.603 1.00 55.06 82 ALA A CA 1
ATOM 633 C C . ALA A 1 82 ? 20.624 -1.688 -18.852 1.00 55.06 82 ALA A C 1
ATOM 635 O O . ALA A 1 82 ? 20.807 -1.315 -20.012 1.00 55.06 82 ALA A O 1
ATOM 636 N N . GLU A 1 83 ? 21.075 -1.016 -17.792 1.00 44.00 83 GLU A N 1
ATOM 637 C CA . GLU A 1 83 ? 21.884 0.214 -17.818 1.00 44.00 83 GLU A CA 1
ATOM 638 C C . GLU A 1 83 ? 23.239 -0.037 -17.142 1.00 44.00 83 GLU A C 1
ATOM 640 O O . GLU A 1 83 ? 24.268 0.386 -17.720 1.00 44.00 83 GLU A O 1
#

Organism: NCBI:txid83655

Radius of gyration: 16.54 Å; Cα contacts (8 Å, |Δi|>4): 42; chains: 1; bounding box: 40×19×46 Å

Foldseek 3Di:
DVVCVVVVHDCCVPPVLVVVLVVVQV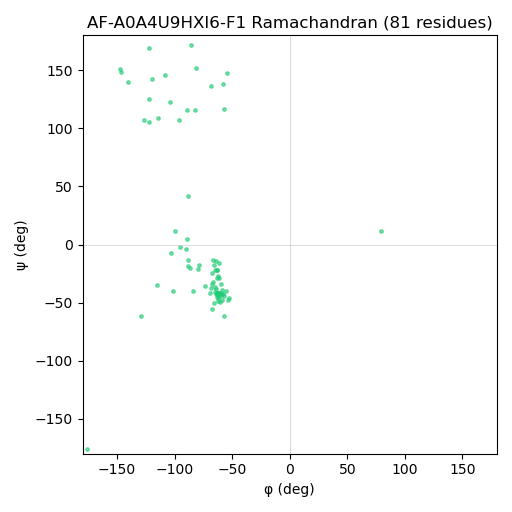VVCVQCVDPPGDADDDDPDCCLVVPPSVVVSVVSDDDDDDDPDVVVRVVRVVVVVPD

Nearest PDB structures (foldseek):
  3b5k-assembly1_A  TM=2.545E-01  e=8.126E+00  Mus musculus

pLDDT: mean 89.37, std 8.19, range [44.0, 96.38]